Protein AF-A0A258CIV9-F1 (afdb_monomer)

Secondary structure (DSSP, 8-state):
------GGGGT-TT--S--PPPTT-SS-HHHHHHHHHHHHHHH-SSHHHHHHHHTS-HHHHHHHHHHHT-

Radius of gyration: 17.46 Å; Cα contacts (8 Å, |Δi|>4): 33; chains: 1; bounding box: 47×31×36 Å

Structure (mmCIF, N/CA/C/O backbone):
data_AF-A0A258CIV9-F1
#
_entry.id   AF-A0A258CIV9-F1
#
loop_
_atom_site.group_PDB
_atom_site.id
_atom_site.type_symbol
_atom_site.label_atom_id
_atom_site.label_alt_id
_atom_site.label_comp_id
_atom_site.label_asym_id
_atom_site.label_entity_id
_atom_site.label_seq_id
_atom_site.pdbx_PDB_ins_code
_atom_site.Cartn_x
_atom_site.Cartn_y
_atom_site.Cartn_z
_atom_site.occupancy
_atom_site.B_iso_or_equiv
_atom_site.auth_seq_id
_atom_site.auth_comp_id
_atom_site.auth_asym_id
_atom_site.auth_atom_id
_atom_site.pdbx_PDB_model_num
ATOM 1 N N . PRO A 1 1 ? -39.168 -22.301 -25.186 1.00 55.97 1 PRO A N 1
ATOM 2 C CA . PRO A 1 1 ? -38.259 -21.185 -25.549 1.00 55.97 1 PRO A CA 1
ATOM 3 C C . PRO A 1 1 ? -37.250 -20.974 -24.418 1.00 55.97 1 PRO A C 1
ATOM 5 O O . PRO A 1 1 ? -37.661 -20.692 -23.301 1.00 55.97 1 PRO A O 1
ATOM 8 N N . GLN A 1 2 ? -35.969 -21.247 -24.672 1.00 55.41 2 GLN A N 1
ATOM 9 C CA . GLN A 1 2 ? -34.915 -21.082 -23.671 1.00 55.41 2 GLN A CA 1
ATOM 10 C C . GLN A 1 2 ? -34.596 -19.590 -23.548 1.00 55.41 2 GLN A C 1
ATOM 12 O O . GLN A 1 2 ? -34.268 -18.947 -24.543 1.00 55.41 2 GLN A O 1
ATOM 17 N N . GLU A 1 3 ? -34.751 -19.046 -22.346 1.00 71.50 3 GLU A N 1
ATOM 18 C CA . GLU A 1 3 ? -34.345 -17.688 -21.993 1.00 71.50 3 GLU A CA 1
ATOM 19 C C . GLU A 1 3 ? -32.811 -17.656 -21.992 1.00 71.50 3 GLU A C 1
ATOM 21 O O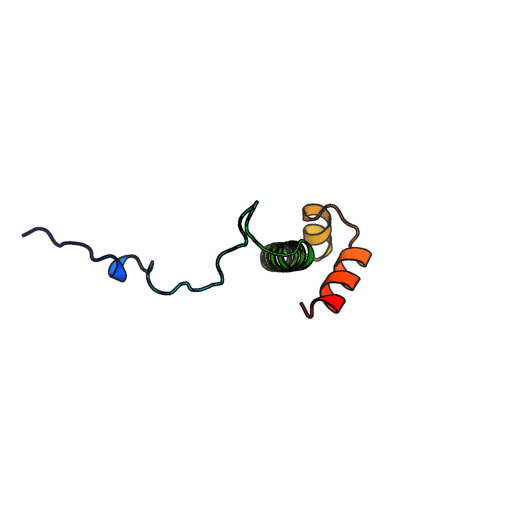 . GLU A 1 3 ? -32.158 -18.185 -21.093 1.00 71.50 3 GLU A O 1
ATOM 26 N N . MET A 1 4 ? -32.225 -17.148 -23.075 1.00 73.56 4 MET A N 1
ATOM 27 C CA . MET A 1 4 ? -30.778 -17.015 -23.197 1.00 73.56 4 MET A CA 1
ATOM 28 C C . MET A 1 4 ? -30.331 -15.878 -22.274 1.00 73.56 4 MET A C 1
ATOM 30 O O . MET A 1 4 ? -30.733 -14.730 -22.455 1.00 73.56 4 MET A O 1
ATOM 34 N N . ILE A 1 5 ? -29.546 -16.199 -21.243 1.00 78.81 5 ILE A N 1
ATOM 35 C CA . ILE A 1 5 ? -28.986 -15.183 -20.350 1.00 78.81 5 ILE A CA 1
ATOM 36 C C . ILE A 1 5 ? -27.821 -14.512 -21.075 1.00 78.81 5 ILE 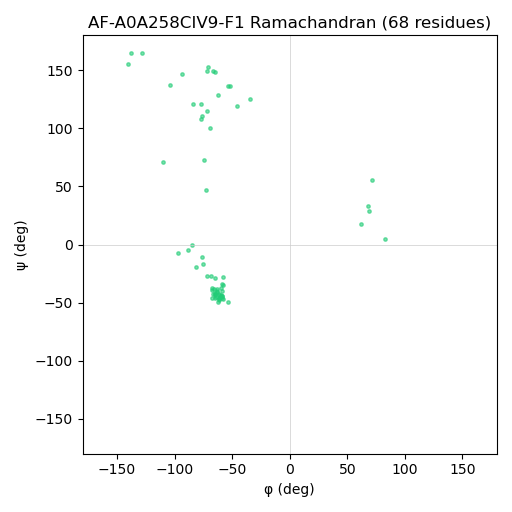A C 1
ATOM 38 O O . ILE A 1 5 ? -26.761 -15.109 -21.253 1.00 78.81 5 ILE A O 1
ATOM 42 N N . GLU A 1 6 ? -28.039 -13.267 -21.484 1.00 72.62 6 GLU A N 1
ATOM 43 C CA . GLU A 1 6 ? -27.011 -12.403 -22.056 1.00 72.62 6 GLU A CA 1
ATOM 44 C C . GLU A 1 6 ? -25.935 -12.045 -21.023 1.00 72.62 6 GLU A C 1
ATOM 46 O O . GLU A 1 6 ? -26.206 -11.908 -19.828 1.00 72.62 6 GLU A O 1
ATOM 51 N N . VAL A 1 7 ? -24.701 -11.835 -21.490 1.00 70.44 7 VAL A N 1
ATOM 52 C CA . VAL A 1 7 ? -23.531 -11.525 -20.639 1.00 70.44 7 VAL A CA 1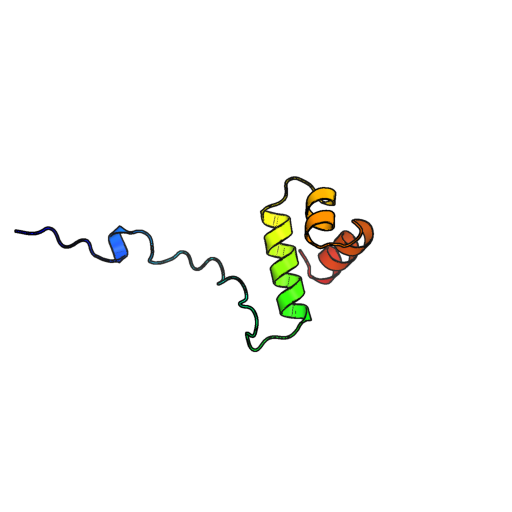
ATOM 53 C C . VAL A 1 7 ? -23.760 -10.264 -19.789 1.00 70.44 7 VAL A C 1
ATOM 55 O O . VAL A 1 7 ? -23.260 -10.146 -18.671 1.00 70.44 7 VAL A O 1
ATOM 58 N N . SER A 1 8 ? -24.589 -9.346 -20.286 1.00 70.50 8 SER A N 1
ATOM 59 C CA . SER A 1 8 ? -25.020 -8.121 -19.607 1.00 70.50 8 SER A CA 1
ATOM 60 C C . SER A 1 8 ? -25.861 -8.379 -18.351 1.00 70.50 8 SER A C 1
ATOM 62 O O . SER A 1 8 ? -25.821 -7.583 -17.418 1.00 70.50 8 SER A O 1
ATOM 64 N N . HIS A 1 9 ? -26.595 -9.495 -18.287 1.00 73.38 9 HIS A N 1
ATOM 65 C CA . HIS A 1 9 ? -27.419 -9.857 -17.126 1.00 73.38 9 HIS A CA 1
ATOM 66 C C . HIS A 1 9 ? -26.592 -10.362 -15.939 1.00 73.38 9 HIS A C 1
ATOM 68 O O . HIS A 1 9 ? -27.081 -10.393 -14.813 1.00 73.38 9 HIS A O 1
ATOM 74 N N . LEU A 1 10 ? -25.336 -10.746 -16.176 1.00 72.88 10 LEU A N 1
ATOM 75 C CA . LEU A 1 10 ? -24.435 -11.273 -15.152 1.00 72.88 10 LEU A CA 1
ATOM 76 C C . LEU A 1 10 ? -23.700 -10.172 -14.369 1.00 72.88 10 LEU A C 1
ATOM 78 O O . LEU A 1 10 ? -22.884 -10.491 -13.510 1.00 72.88 10 LEU A O 1
ATOM 82 N N . GLY A 1 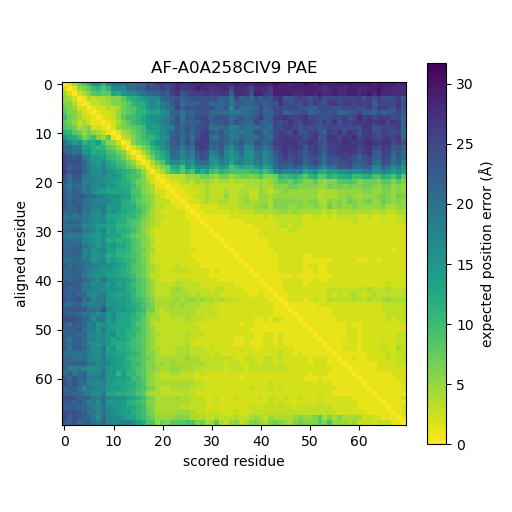11 ? -23.929 -8.889 -14.681 1.00 64.69 11 GLY A N 1
ATOM 83 C CA . GLY A 1 11 ? -23.208 -7.778 -14.042 1.00 64.69 11 GLY A CA 1
ATOM 84 C C . GLY A 1 11 ? -21.692 -7.800 -14.289 1.00 64.69 11 GLY A C 1
ATOM 85 O O . GLY A 1 11 ? -20.939 -7.161 -13.562 1.00 64.69 11 GLY A O 1
ATOM 86 N N . LEU A 1 12 ? -21.241 -8.557 -15.298 1.00 66.94 12 LEU A N 1
ATOM 87 C CA . LEU A 1 12 ? -19.840 -8.668 -15.723 1.00 66.94 12 LEU A CA 1
ATOM 88 C C . LEU A 1 12 ? -19.409 -7.502 -16.625 1.00 66.94 12 LEU A C 1
ATOM 90 O O . LEU A 1 12 ? -18.214 -7.263 -16.790 1.00 66.94 12 LEU A O 1
ATOM 94 N N . ALA A 1 13 ? -20.371 -6.799 -17.229 1.00 56.34 13 ALA A N 1
ATOM 95 C CA . ALA A 1 13 ? -20.118 -5.591 -18.001 1.00 56.34 13 ALA A CA 1
ATOM 96 C C . ALA A 1 13 ? -20.057 -4.390 -17.043 1.00 56.34 13 ALA A C 1
ATOM 98 O O . ALA A 1 13 ? -21.007 -4.127 -16.311 1.00 56.34 13 ALA A O 1
ATOM 99 N N . GLU A 1 14 ? -18.915 -3.702 -17.043 1.00 57.06 14 GLU A N 1
ATOM 100 C CA . GLU A 1 14 ? -18.608 -2.505 -16.249 1.00 57.06 14 GLU A CA 1
ATOM 101 C C . GLU A 1 14 ? -18.407 -2.695 -14.730 1.00 57.06 14 GLU A C 1
ATOM 103 O O . GLU A 1 14 ? -18.935 -1.968 -13.892 1.00 57.06 14 GLU A O 1
ATOM 108 N N . GLN A 1 15 ? -17.485 -3.578 -14.351 1.00 52.56 15 GLN A N 1
ATOM 109 C CA . GLN A 1 15 ? -16.612 -3.285 -13.208 1.00 52.56 15 GLN A CA 1
ATOM 110 C C . GLN A 1 15 ? -15.199 -3.058 -13.743 1.00 52.56 15 GLN A C 1
ATOM 112 O O . GLN A 1 15 ? -14.294 -3.865 -13.557 1.00 52.56 15 GLN A O 1
ATOM 117 N N . ALA A 1 16 ? -15.007 -1.928 -14.428 1.00 52.22 16 ALA A N 1
ATOM 118 C CA . ALA A 1 16 ? -13.683 -1.382 -14.720 1.00 52.22 16 ALA A CA 1
ATOM 119 C C . ALA A 1 16 ? -13.049 -0.792 -13.441 1.00 52.22 16 ALA A C 1
ATOM 121 O O . ALA A 1 16 ? -12.544 0.326 -13.428 1.00 52.22 16 ALA A O 1
ATOM 122 N N . VAL A 1 17 ? -13.093 -1.533 -12.335 1.00 51.97 17 VAL A N 1
ATOM 123 C CA . VAL A 1 17 ? -12.176 -1.325 -11.215 1.00 51.97 17 VAL A CA 1
ATOM 124 C C . VAL A 1 17 ? -10.865 -1.929 -11.688 1.00 51.97 17 VAL A C 1
ATOM 126 O O . VAL A 1 17 ? -10.809 -3.126 -11.957 1.00 51.97 17 VAL A O 1
ATOM 129 N N . GLY A 1 18 ? -9.875 -1.063 -11.927 1.00 58.38 18 GLY A N 1
ATOM 130 C CA . GLY A 1 18 ? -8.649 -1.358 -12.671 1.00 58.38 18 GLY A CA 1
ATOM 131 C C . GLY A 1 18 ? -8.145 -2.784 -12.473 1.00 58.38 18 GLY A C 1
ATOM 132 O O . GLY A 1 18 ? -7.961 -3.221 -11.338 1.00 58.38 18 GLY A O 1
ATOM 133 N N . SER A 1 19 ? -7.950 -3.501 -13.586 1.00 67.38 19 SER A N 1
ATOM 134 C CA . SER A 1 19 ? -7.409 -4.860 -13.575 1.00 67.38 19 SER A CA 1
ATOM 135 C C . SER A 1 19 ? -6.206 -4.902 -12.640 1.00 67.38 19 SER A C 1
ATOM 137 O O . SER A 1 19 ? -5.233 -4.179 -12.862 1.00 67.38 19 SER A O 1
ATOM 139 N N . ALA A 1 20 ? -6.283 -5.719 -11.586 1.00 74.62 20 ALA A N 1
ATOM 140 C CA . ALA A 1 20 ? -5.157 -5.904 -10.687 1.00 74.62 20 ALA A CA 1
ATOM 141 C C . ALA A 1 20 ? -3.924 -6.312 -11.521 1.00 74.62 20 ALA A C 1
ATOM 143 O O . ALA A 1 20 ? -4.075 -7.132 -12.440 1.00 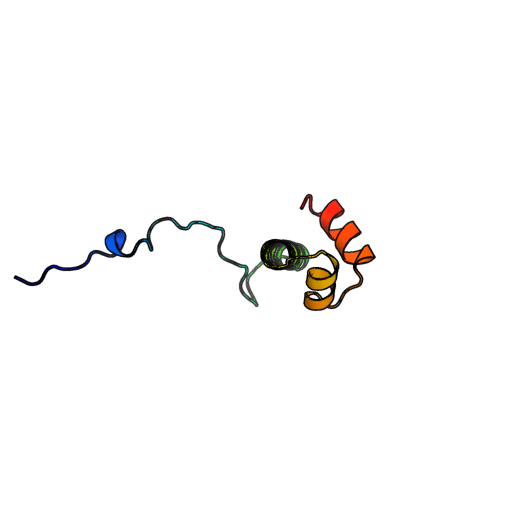74.62 20 ALA A O 1
ATOM 144 N N . PRO A 1 21 ? -2.736 -5.742 -11.242 1.00 84.69 21 PRO A N 1
ATOM 145 C CA . PRO A 1 21 ? -1.518 -6.077 -11.966 1.00 84.69 21 PRO A CA 1
ATOM 146 C C . PRO A 1 21 ? -1.296 -7.583 -11.988 1.00 84.69 21 PRO A C 1
ATOM 148 O O . PRO A 1 21 ? -1.438 -8.250 -10.956 1.00 84.69 21 PRO A O 1
ATOM 151 N N . ARG A 1 22 ? -0.911 -8.124 -13.144 1.00 87.81 22 ARG A N 1
ATOM 152 C CA . ARG A 1 22 ? -0.543 -9.540 -13.243 1.00 87.81 22 ARG A CA 1
ATOM 153 C C . ARG A 1 22 ? 0.959 -9.717 -13.074 1.00 87.81 22 ARG A C 1
ATOM 155 O O . ARG A 1 22 ? 1.767 -8.900 -13.508 1.00 87.81 22 ARG A O 1
ATOM 162 N N . ILE A 1 23 ? 1.350 -10.836 -12.471 1.00 87.75 23 ILE A N 1
ATOM 163 C CA . ILE A 1 23 ? 2.763 -11.212 -12.372 1.00 87.75 23 ILE A CA 1
ATOM 164 C C . ILE A 1 23 ? 3.318 -11.413 -13.789 1.00 87.75 23 ILE A C 1
ATOM 166 O O . ILE A 1 23 ? 2.734 -12.146 -14.585 1.00 87.75 23 ILE A O 1
ATOM 170 N N . GLY A 1 24 ? 4.447 -10.768 -14.089 1.00 90.38 24 GLY A N 1
ATOM 171 C CA . GLY A 1 24 ? 5.090 -10.825 -15.407 1.00 90.38 24 GLY A CA 1
ATOM 172 C C . GLY A 1 24 ? 4.515 -9.856 -16.445 1.00 90.38 24 GLY A C 1
ATOM 173 O O . GLY A 1 24 ? 4.939 -9.885 -17.597 1.00 90.38 24 GLY A O 1
ATOM 174 N N . GLU A 1 25 ? 3.570 -8.996 -16.062 1.00 91.06 25 GLU A N 1
ATOM 175 C CA . GLU A 1 25 ? 3.077 -7.926 -16.925 1.00 91.06 25 GLU A CA 1
ATOM 176 C C . GLU A 1 25 ? 4.178 -6.893 -17.228 1.00 91.06 25 GLU A C 1
ATOM 178 O O . GLU A 1 25 ? 5.069 -6.645 -16.412 1.00 91.06 25 GLU A O 1
ATOM 183 N N . ALA A 1 26 ? 4.119 -6.284 -18.415 1.00 93.94 26 ALA A N 1
ATOM 184 C CA . ALA A 1 26 ? 5.094 -5.303 -18.885 1.00 93.94 26 ALA A CA 1
ATOM 185 C C . ALA A 1 26 ? 4.917 -3.941 -18.184 1.00 93.94 26 ALA A C 1
ATOM 187 O O . ALA A 1 26 ? 4.451 -2.970 -18.779 1.00 93.94 26 ALA A O 1
ATOM 188 N N . MET A 1 27 ? 5.297 -3.872 -16.909 1.00 93.06 27 MET A N 1
ATOM 189 C CA . MET A 1 27 ? 5.281 -2.654 -16.099 1.00 93.06 27 MET A CA 1
ATOM 190 C C . MET A 1 27 ? 6.534 -2.534 -15.232 1.00 93.06 27 MET A C 1
ATOM 192 O O . MET A 1 27 ? 7.283 -3.492 -15.040 1.00 93.06 27 MET A O 1
ATOM 196 N N . SER A 1 28 ? 6.777 -1.337 -14.700 1.00 94.75 28 SER A N 1
ATOM 197 C CA . SER A 1 28 ? 7.878 -1.132 -13.765 1.00 94.75 28 SER A CA 1
ATOM 198 C C . SER A 1 28 ? 7.584 -1.790 -12.415 1.00 94.75 28 SER A C 1
ATOM 200 O O . SER A 1 28 ? 6.432 -1.902 -11.990 1.00 94.75 28 SER A O 1
ATOM 202 N N . LEU A 1 29 ? 8.646 -2.163 -11.697 1.00 93.44 29 LEU A N 1
ATOM 203 C CA . LEU A 1 29 ? 8.526 -2.652 -10.321 1.00 93.44 29 LEU A CA 1
ATOM 204 C C . LEU A 1 29 ? 7.847 -1.625 -9.406 1.00 93.44 29 LEU A C 1
ATOM 206 O O . LEU A 1 29 ? 7.074 -2.005 -8.538 1.00 93.44 29 LEU A O 1
ATOM 210 N N . GLU A 1 30 ? 8.088 -0.331 -9.629 1.00 93.00 30 GLU A N 1
ATOM 211 C CA . GLU A 1 30 ? 7.439 0.741 -8.869 1.00 93.00 30 GLU A CA 1
ATOM 212 C C . GLU A 1 30 ? 5.922 0.780 -9.105 1.00 93.00 30 GLU A C 1
ATOM 214 O O . GLU A 1 30 ? 5.154 0.935 -8.156 1.00 93.00 30 GLU A O 1
ATOM 219 N N . ALA A 1 31 ? 5.472 0.602 -10.352 1.00 92.38 31 ALA A N 1
ATOM 220 C CA . ALA A 1 31 ? 4.048 0.547 -10.669 1.00 92.38 31 ALA A CA 1
ATOM 221 C C . ALA A 1 31 ? 3.379 -0.682 -10.034 1.00 92.38 31 ALA A C 1
ATOM 223 O O . ALA A 1 31 ? 2.307 -0.555 -9.436 1.00 92.38 31 ALA A O 1
ATOM 224 N N . LEU A 1 32 ? 4.043 -1.842 -10.106 1.00 94.12 32 LEU A N 1
ATOM 225 C CA . LEU A 1 32 ? 3.577 -3.078 -9.478 1.00 94.12 32 LEU A CA 1
ATOM 226 C C . LEU A 1 32 ? 3.478 -2.925 -7.955 1.00 94.12 32 LEU A C 1
ATOM 228 O O . LEU A 1 32 ? 2.455 -3.262 -7.360 1.00 94.12 32 LEU A O 1
ATOM 232 N N . GLU A 1 33 ? 4.515 -2.370 -7.330 1.00 94.00 33 GLU A N 1
ATOM 233 C CA . GLU A 1 33 ? 4.555 -2.130 -5.889 1.00 94.00 33 GLU A CA 1
ATOM 234 C C . GLU A 1 33 ? 3.446 -1.169 -5.450 1.00 94.00 33 GLU A C 1
ATOM 236 O O . GLU A 1 33 ? 2.709 -1.472 -4.512 1.00 94.00 33 GLU A O 1
ATOM 241 N N . ARG A 1 34 ? 3.269 -0.039 -6.146 1.00 94.62 34 ARG A N 1
ATOM 242 C CA . ARG A 1 34 ? 2.207 0.931 -5.842 1.00 94.62 34 ARG A CA 1
ATOM 243 C C . ARG A 1 34 ? 0.823 0.288 -5.904 1.00 94.62 34 ARG A C 1
ATOM 245 O O . ARG A 1 34 ? 0.009 0.509 -5.007 1.00 94.62 34 ARG A O 1
ATOM 252 N N . ALA A 1 35 ? 0.547 -0.480 -6.953 1.00 93.44 35 ALA A N 1
ATOM 253 C CA . ALA A 1 35 ? -0.742 -1.139 -7.113 1.00 93.44 35 ALA A CA 1
ATOM 254 C C . ALA A 1 35 ? -0.964 -2.233 -6.055 1.00 93.44 35 ALA A C 1
ATOM 256 O O . ALA A 1 35 ? -2.066 -2.347 -5.518 1.00 93.44 35 ALA A O 1
ATOM 257 N N . HIS A 1 36 ? 0.085 -2.972 -5.681 1.00 94.44 36 HIS A N 1
ATOM 258 C CA . HIS A 1 36 ? 0.008 -3.943 -4.593 1.00 94.44 36 HIS A CA 1
ATOM 259 C C . HIS A 1 36 ? -0.259 -3.269 -3.239 1.00 94.44 36 HIS A C 1
ATOM 261 O O . HIS A 1 36 ? -1.167 -3.685 -2.521 1.00 94.44 36 HIS A O 1
ATOM 267 N N . ILE A 1 37 ? 0.453 -2.182 -2.922 1.00 94.62 37 ILE A N 1
ATOM 268 C CA . ILE A 1 37 ? 0.235 -1.394 -1.700 1.00 94.62 37 ILE A CA 1
ATOM 269 C C . ILE A 1 37 ? -1.198 -0.857 -1.648 1.00 94.62 37 ILE A C 1
ATOM 271 O O . ILE A 1 37 ? -1.853 -0.987 -0.617 1.00 94.62 37 ILE A O 1
ATOM 275 N N . ALA A 1 38 ? -1.703 -0.290 -2.747 1.00 94.00 38 ALA A N 1
ATOM 276 C CA . ALA A 1 38 ? -3.071 0.224 -2.817 1.00 94.00 38 ALA A CA 1
ATOM 277 C C . ALA A 1 38 ? -4.118 -0.880 -2.584 1.00 94.00 38 ALA A C 1
ATOM 279 O O . ALA A 1 38 ? -5.069 -0.682 -1.824 1.00 94.0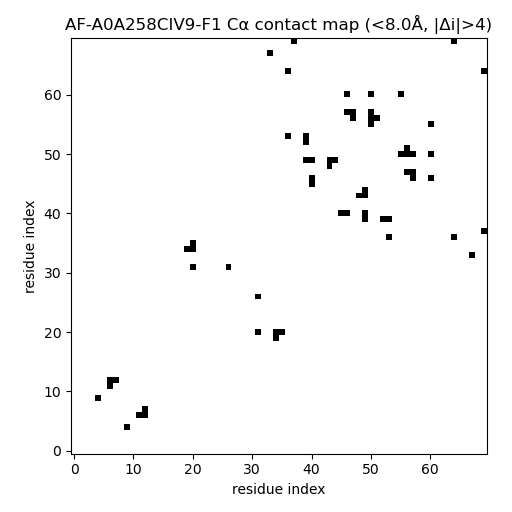0 38 ALA A O 1
ATOM 280 N N . GLY A 1 39 ? -3.919 -2.056 -3.191 1.00 93.50 39 GLY A N 1
ATOM 281 C CA . GLY A 1 39 ? -4.788 -3.216 -2.992 1.00 93.50 39 GLY A CA 1
ATOM 282 C C . GLY A 1 39 ? -4.785 -3.704 -1.543 1.00 93.50 39 GLY A C 1
ATOM 283 O O . GLY A 1 39 ? -5.848 -3.836 -0.938 1.00 93.50 39 GLY A O 1
ATOM 284 N N . VAL A 1 40 ? -3.600 -3.890 -0.952 1.00 95.31 40 VAL A N 1
ATOM 285 C CA . VAL A 1 40 ? -3.472 -4.343 0.441 1.00 95.31 40 VAL A CA 1
ATOM 286 C C . VAL A 1 40 ? -4.106 -3.336 1.399 1.00 95.31 40 VAL A C 1
ATOM 288 O O . VAL A 1 40 ? -4.898 -3.747 2.246 1.00 95.31 40 VAL A O 1
ATOM 291 N N . LEU A 1 41 ? -3.834 -2.036 1.238 1.00 93.62 41 LEU A N 1
ATOM 292 C CA . LEU A 1 41 ? -4.434 -0.978 2.062 1.00 93.62 41 LEU A CA 1
ATOM 293 C C . LEU A 1 41 ? -5.964 -0.973 1.983 1.00 93.62 41 LEU A C 1
ATOM 295 O O . LEU A 1 41 ? -6.612 -0.810 3.009 1.00 93.62 41 LEU A O 1
ATOM 299 N N . SER A 1 42 ? -6.535 -1.193 0.796 1.00 92.31 42 SER A N 1
ATOM 300 C CA . SER A 1 42 ? -7.995 -1.235 0.613 1.00 92.31 42 SER A CA 1
ATOM 301 C C . SER A 1 42 ? -8.644 -2.450 1.284 1.00 92.31 42 SER A C 1
ATOM 303 O O . SER A 1 42 ? -9.815 -2.402 1.642 1.00 92.31 42 SER A O 1
ATOM 305 N N . SER A 1 43 ? -7.892 -3.542 1.442 1.00 93.06 43 SER A N 1
ATOM 306 C CA . SER A 1 43 ? -8.359 -4.797 2.052 1.00 93.06 43 SER A CA 1
ATOM 307 C C . SER A 1 43 ? -8.014 -4.954 3.538 1.00 93.06 43 SER A C 1
ATOM 309 O O . SER A 1 43 ? -8.441 -5.924 4.158 1.00 93.06 43 SER A O 1
ATOM 311 N N . SER A 1 44 ? -7.217 -4.043 4.107 1.00 95.12 44 SER A N 1
ATOM 312 C CA . SER A 1 44 ? -6.706 -4.155 5.477 1.00 95.12 44 SER A CA 1
ATOM 313 C C . SER A 1 44 ? -7.442 -3.220 6.429 1.00 95.12 44 SER A C 1
ATOM 315 O O . SER A 1 44 ? -7.590 -2.036 6.144 1.00 95.12 44 SER A O 1
ATOM 317 N N . ASP A 1 45 ? -7.785 -3.714 7.619 1.00 94.62 45 ASP A N 1
ATOM 318 C CA . ASP A 1 45 ? -8.439 -2.901 8.657 1.00 94.62 45 A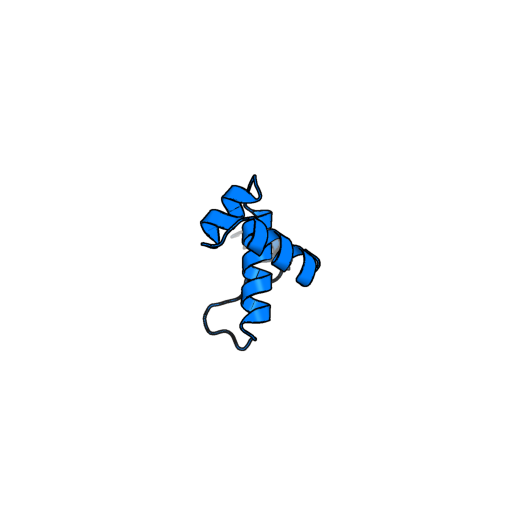SP A CA 1
ATOM 319 C C . ASP A 1 45 ? -7.496 -1.875 9.306 1.00 94.62 45 ASP A C 1
ATOM 321 O O . ASP A 1 45 ? -7.931 -0.848 9.828 1.00 94.62 45 ASP A O 1
ATOM 325 N N . THR A 1 46 ? -6.187 -2.155 9.317 1.00 94.88 46 THR A N 1
ATOM 326 C CA . THR A 1 46 ? -5.179 -1.288 9.939 1.00 94.88 46 THR A CA 1
ATOM 327 C C . THR A 1 46 ? -3.901 -1.201 9.111 1.00 94.88 46 THR A C 1
ATOM 329 O O . THR A 1 46 ? -3.544 -2.117 8.366 1.00 94.88 46 THR A O 1
ATOM 332 N N . LEU A 1 47 ? -3.162 -0.101 9.293 1.00 93.00 47 LEU A N 1
ATOM 333 C CA . LEU A 1 47 ? -1.842 0.091 8.683 1.00 93.00 47 LEU A CA 1
ATOM 334 C C . LEU A 1 47 ? -0.842 -0.993 9.101 1.00 93.00 47 LEU A C 1
ATOM 336 O O . LEU A 1 47 ? -0.056 -1.439 8.271 1.00 93.00 47 LEU A O 1
ATOM 340 N N . ASP A 1 48 ? -0.888 -1.441 10.35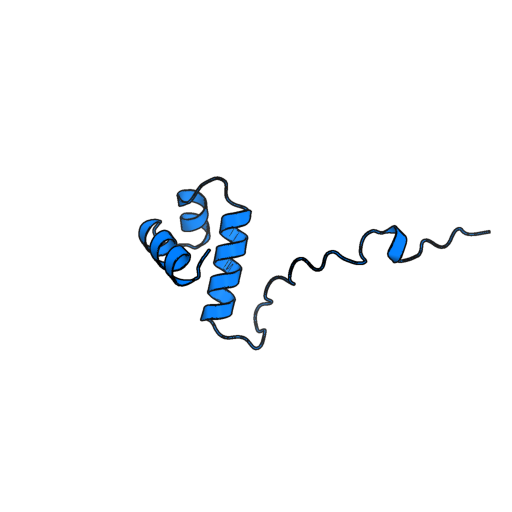6 1.00 95.44 48 ASP A N 1
ATOM 341 C CA . ASP A 1 48 ? 0.006 -2.494 10.846 1.00 95.44 48 ASP A CA 1
ATOM 342 C C . ASP A 1 48 ? -0.296 -3.850 10.194 1.00 95.44 48 ASP A C 1
ATOM 344 O O . ASP A 1 48 ? 0.631 -4.579 9.840 1.00 95.44 48 ASP A O 1
ATOM 348 N N . GLN A 1 49 ? -1.574 -4.184 9.983 1.00 96.62 49 GLN A N 1
ATOM 349 C CA . GLN A 1 49 ? -1.971 -5.398 9.255 1.00 96.62 49 GLN A CA 1
ATOM 350 C C . GLN A 1 49 ? -1.525 -5.347 7.789 1.00 96.62 49 GLN A C 1
ATOM 352 O O . GLN A 1 49 ? -0.975 -6.322 7.267 1.00 96.62 49 GLN A O 1
ATOM 357 N N . ALA A 1 50 ? -1.690 -4.190 7.142 1.00 97.12 50 ALA A N 1
ATOM 358 C CA . ALA A 1 50 ? -1.209 -3.977 5.781 1.00 97.12 50 ALA A CA 1
ATOM 359 C C . ALA A 1 50 ? 0.319 -4.138 5.689 1.00 97.12 50 ALA A C 1
ATOM 361 O O . ALA A 1 50 ? 0.823 -4.833 4.807 1.00 97.12 50 ALA A O 1
ATOM 362 N N . ALA A 1 51 ? 1.061 -3.545 6.628 1.00 97.19 51 ALA A N 1
ATOM 363 C CA . ALA A 1 51 ? 2.520 -3.619 6.677 1.00 97.19 51 ALA A CA 1
ATOM 364 C C . ALA A 1 51 ? 3.017 -5.063 6.856 1.00 97.19 51 ALA A C 1
ATOM 366 O O . ALA A 1 51 ? 3.908 -5.501 6.126 1.00 97.19 51 ALA A O 1
ATOM 367 N N . ARG A 1 52 ? 2.371 -5.836 7.742 1.00 97.12 52 ARG A N 1
ATOM 368 C CA . ARG A 1 52 ? 2.646 -7.273 7.923 1.00 97.12 52 ARG A CA 1
ATOM 369 C C . ARG A 1 52 ? 2.414 -8.074 6.646 1.00 97.12 52 ARG A C 1
ATOM 371 O O . ARG A 1 52 ? 3.248 -8.904 6.306 1.00 97.12 52 ARG A O 1
ATOM 378 N N . THR A 1 53 ? 1.320 -7.803 5.934 1.00 97.12 53 THR A N 1
ATOM 379 C CA . THR A 1 53 ? 1.001 -8.473 4.661 1.00 97.12 53 THR A CA 1
ATOM 380 C C . THR A 1 53 ? 2.050 -8.174 3.590 1.00 97.12 53 THR A C 1
ATOM 382 O O . THR A 1 53 ? 2.463 -9.067 2.858 1.00 97.12 53 THR A O 1
ATOM 385 N N . LEU A 1 54 ? 2.525 -6.929 3.536 1.00 95.12 54 LEU A N 1
ATOM 386 C CA . LEU A 1 54 ? 3.577 -6.490 2.616 1.00 95.12 54 LEU A CA 1
ATOM 387 C C . LEU A 1 54 ? 4.989 -6.935 3.041 1.00 95.12 54 LEU A C 1
ATOM 389 O O . LEU A 1 54 ? 5.929 -6.778 2.265 1.00 95.12 54 LEU A O 1
ATOM 393 N N . GLY A 1 55 ? 5.160 -7.460 4.259 1.00 97.19 55 GLY A N 1
ATOM 394 C CA . GLY A 1 55 ? 6.462 -7.868 4.792 1.00 97.19 55 GLY A CA 1
ATOM 395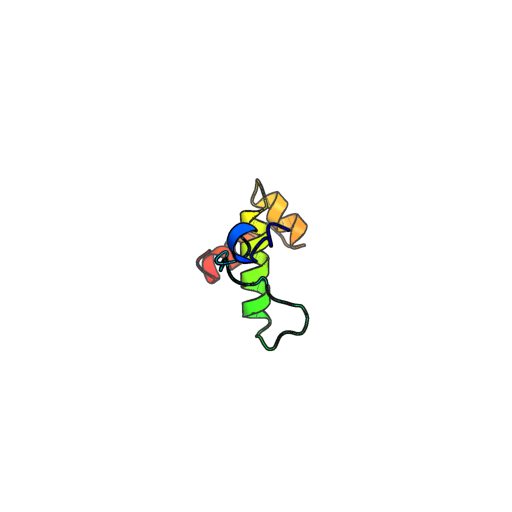 C C . GLY A 1 55 ? 7.410 -6.700 5.087 1.00 97.19 55 GLY A C 1
ATOM 396 O O . GLY A 1 55 ? 8.626 -6.865 5.001 1.00 97.19 55 GLY A O 1
ATOM 397 N N . ILE A 1 56 ? 6.872 -5.520 5.412 1.00 96.62 56 ILE A N 1
ATOM 398 C CA . ILE A 1 56 ? 7.642 -4.304 5.720 1.00 96.62 56 ILE A CA 1
ATOM 399 C C . ILE A 1 56 ? 7.201 -3.692 7.050 1.00 96.62 56 ILE A C 1
ATOM 401 O O . ILE A 1 56 ? 6.119 -3.974 7.557 1.00 96.62 56 ILE A O 1
ATOM 405 N N . ASP A 1 57 ? 8.011 -2.788 7.597 1.00 97.06 57 ASP A N 1
ATOM 406 C CA . ASP A 1 57 ? 7.615 -2.000 8.764 1.00 97.06 57 ASP A CA 1
ATOM 407 C C . ASP A 1 57 ? 6.549 -0.948 8.425 1.00 97.06 57 ASP A C 1
ATOM 409 O O . ASP A 1 57 ? 6.544 -0.347 7.342 1.00 97.06 57 ASP A O 1
ATOM 413 N N . ALA A 1 58 ? 5.697 -0.634 9.403 1.00 94.31 58 ALA A N 1
ATOM 414 C CA . ALA A 1 58 ? 4.645 0.375 9.270 1.00 94.31 58 ALA A CA 1
ATOM 415 C C . ALA A 1 58 ? 5.189 1.773 8.915 1.00 94.31 58 ALA A C 1
ATOM 417 O O . ALA A 1 58 ? 4.573 2.511 8.144 1.00 94.31 58 ALA A O 1
ATOM 418 N N . SER A 1 59 ? 6.379 2.131 9.412 1.00 95.94 59 SER A N 1
ATOM 419 C CA . SER A 1 59 ? 7.054 3.393 9.074 1.00 95.94 59 SER A CA 1
ATOM 420 C C . SER A 1 59 ? 7.462 3.456 7.596 1.00 95.94 59 SER A C 1
ATOM 422 O O . SER A 1 59 ? 7.317 4.498 6.947 1.00 95.94 59 SER A O 1
ATOM 424 N N . THR A 1 60 ? 7.911 2.329 7.036 1.00 96.69 60 THR A N 1
ATOM 425 C CA . THR A 1 60 ? 8.246 2.194 5.614 1.00 96.69 60 THR A CA 1
ATOM 426 C C . THR A 1 60 ? 6.993 2.298 4.756 1.00 96.69 60 THR A C 1
ATOM 428 O O . THR A 1 60 ? 6.986 3.062 3.785 1.00 96.69 60 THR A O 1
ATOM 431 N N . LEU A 1 61 ? 5.918 1.602 5.144 1.00 96.19 61 LEU A N 1
ATOM 432 C CA . LEU A 1 61 ? 4.628 1.688 4.461 1.00 96.19 61 LEU A CA 1
ATOM 433 C C . LEU A 1 61 ? 4.095 3.124 4.459 1.00 96.19 61 LEU A C 1
ATOM 435 O O . LEU A 1 61 ? 3.686 3.622 3.414 1.00 96.19 61 LEU A O 1
ATOM 439 N N . TYR A 1 62 ? 4.168 3.829 5.590 1.00 94.94 62 TYR A N 1
ATOM 440 C CA . TYR A 1 62 ? 3.727 5.221 5.689 1.00 94.94 62 TYR A CA 1
ATOM 441 C C . TYR A 1 62 ? 4.476 6.142 4.715 1.00 94.94 62 TYR A C 1
ATOM 443 O O . TYR A 1 62 ? 3.866 6.960 4.019 1.00 94.94 62 TYR A O 1
ATOM 451 N N . ARG A 1 63 ? 5.804 5.989 4.619 1.00 95.81 63 ARG A N 1
ATOM 452 C CA . ARG A 1 63 ? 6.629 6.784 3.699 1.00 95.81 63 ARG A CA 1
ATOM 453 C C . ARG A 1 63 ? 6.318 6.464 2.234 1.00 95.81 63 ARG A C 1
ATOM 455 O O . ARG A 1 63 ? 6.186 7.396 1.444 1.00 95.81 63 ARG A O 1
ATOM 462 N N . LYS A 1 64 ? 6.146 5.181 1.889 1.00 95.44 64 LYS A N 1
ATOM 463 C CA . LYS A 1 64 ? 5.751 4.739 0.539 1.00 95.44 64 LYS A CA 1
ATOM 464 C C . LYS A 1 64 ? 4.357 5.234 0.160 1.00 95.44 64 LYS A C 1
ATOM 466 O O . LYS A 1 64 ? 4.190 5.807 -0.910 1.00 95.44 64 LYS A O 1
ATOM 471 N N . ARG A 1 65 ? 3.381 5.119 1.065 1.00 94.00 65 ARG A N 1
ATOM 472 C CA . ARG A 1 65 ? 2.024 5.652 0.881 1.00 94.00 65 ARG A CA 1
ATOM 473 C C . ARG A 1 65 ? 2.065 7.140 0.526 1.00 94.00 65 ARG A C 1
ATOM 475 O O . ARG A 1 65 ? 1.493 7.554 -0.477 1.00 94.00 65 ARG A O 1
ATOM 482 N N . LYS A 1 66 ? 2.827 7.925 1.298 1.00 94.75 66 LYS A N 1
ATOM 483 C CA . LYS A 1 66 ? 3.021 9.359 1.040 1.00 94.75 66 LYS A CA 1
ATOM 484 C C . LYS A 1 66 ? 3.715 9.631 -0.300 1.00 94.75 66 LYS A C 1
ATOM 486 O O . LYS A 1 66 ? 3.318 10.560 -0.992 1.00 94.75 66 LYS A O 1
ATOM 491 N N . GLN A 1 67 ? 4.732 8.847 -0.663 1.00 94.19 67 GLN A N 1
ATOM 492 C CA . GLN A 1 67 ? 5.439 8.976 -1.944 1.00 94.19 67 GLN A CA 1
ATOM 493 C C . GLN A 1 67 ? 4.518 8.706 -3.143 1.00 94.19 67 GLN A C 1
ATOM 495 O O . GLN A 1 67 ? 4.622 9.395 -4.153 1.00 94.19 67 GLN A O 1
ATOM 500 N N . TYR A 1 68 ? 3.613 7.734 -3.027 1.00 93.31 68 TYR A N 1
ATOM 501 C CA . TYR A 1 68 ? 2.710 7.342 -4.111 1.00 93.31 68 TYR A CA 1
ATOM 502 C C . TYR A 1 68 ? 1.393 8.125 -4.153 1.00 93.31 68 TYR A C 1
ATOM 504 O O . TYR A 1 68 ? 0.625 7.940 -5.096 1.00 93.31 68 TYR A O 1
ATOM 512 N N . GLY A 1 69 ? 1.135 8.997 -3.172 1.00 90.88 69 GLY A N 1
ATOM 513 C CA . GLY A 1 69 ? -0.110 9.766 -3.086 1.00 90.88 69 GLY A CA 1
ATOM 514 C C . GLY A 1 69 ? -1.336 8.898 -2.793 1.00 90.88 69 GLY A C 1
ATOM 515 O O . GLY A 1 69 ? -2.412 9.182 -3.314 1.00 90.88 69 GLY A O 1
ATOM 516 N N . LEU A 1 70 ? -1.139 7.830 -2.013 1.00 85.19 70 LEU A N 1
ATOM 517 C CA . LEU A 1 70 ? -2.180 6.901 -1.562 1.00 85.19 70 LEU A CA 1
ATOM 518 C C . LEU A 1 70 ? -2.759 7.290 -0.192 1.00 85.19 70 LEU A C 1
ATOM 520 O O . LEU A 1 70 ? -2.080 8.015 0.578 1.00 85.19 70 LEU A O 1
#

Solvent-accessible surface area (backbone atoms only — not comparable to full-atom values): 4547 Å² total; per-residue (Å²): 135,84,84,77,82,53,68,70,78,70,64,68,65,83,69,83,66,72,80,74,85,57,92,89,53,101,65,54,71,68,58,50,50,52,52,49,53,54,51,42,52,75,76,34,96,41,67,62,57,27,15,58,76,73,72,47,55,50,71,58,47,52,52,49,33,61,74,71,73,104

Sequence (70 aa):
PQEMIEVSHLGLAEQAVGSAPRIGEAMSLEALERAHIAGVLSSSDTLDQAARTLGIDASTLYRKRKQYGL

Mean predicted aligned error: 9.48 Å

Nearest PDB structures (foldseek):
  6fi9-assembly1_A  TM=5.408E-01  e=2.924E+00  Lactococcus cremoris subsp. cremoris MG1363
  4ld5-assembly1_B  TM=6.108E-01  e=5.065E+00  Staphylococcus aureus
  2r0q-assembly1_F  TM=4.975E-01  e=3.304E+00  Staphylococcus aureus
  5yi2-assembly2_E  TM=4.823E-01  e=4.483E+00  Lactococcus lactis subsp. lactis Il1403
  4ld5-assembly4_D  TM=4.304E-01  e=3.733E+00  Staphylococcus aureus

Foldseek 3Di:
DDPDDDPVNVVPPDPPPPDQDDVPDPDDPLVNVLSLLVVLVVVDPDLCSSCVVVVHDSVVSVVSCVVSVD

pLDDT: mean 85.61, std 14.11, range [51.97, 97.19]